Protein AF-A0A529QWL7-F1 (afdb_monomer_lite)

Secondary structure (DSSP, 8-state):
-HHHHHHHHHHHHHHHHHHHHHHHHHHHTT--HHHHHHHHHHHHHHHHHHHHHHHHHHHTTTTTSTTTHHHHHHHHHHHHHHHHHHHHHHHHHHHHHHTPPP--THHHHHHHHHHHHHHT--

pLDDT: mean 72.34, std 13.34, range [42.41, 90.0]

Foldseek 3Di:
DVVLVVVLVVLLVVLVVVLVVQLVVVVVVPDDNVVSVVVSLVVSLVVLVVVLVVLLVVLVVVCVDPVCVVSSCCNNVSSVVSSVCCSVVVVVVVCVVVVDDPPDPPPVVVVVVVVVVVVVVD

Radius of gyration: 22.04 Å; chains: 1; bounding box: 62×32×54 Å

Structure (mmCIF, N/CA/C/O backbone):
data_AF-A0A529QWL7-F1
#
_entry.id   AF-A0A529QWL7-F1
#
loop_
_atom_site.group_PDB
_atom_site.id
_atom_site.type_symbol
_atom_site.label_atom_id
_atom_site.label_alt_id
_atom_site.label_comp_id
_atom_site.label_asym_id
_atom_site.label_entity_id
_atom_site.label_seq_id
_atom_site.pdbx_PDB_ins_code
_atom_site.Cartn_x
_atom_site.Cartn_y
_atom_site.Cartn_z
_atom_site.occupancy
_atom_site.B_iso_or_equiv
_atom_site.auth_seq_id
_atom_site.auth_comp_id
_atom_site.auth_asym_id
_atom_site.auth_atom_id
_atom_site.pdbx_PDB_model_num
ATOM 1 N N . ALA A 1 1 ? 15.152 -6.341 -11.341 1.00 69.56 1 ALA A N 1
ATOM 2 C CA . ALA A 1 1 ? 13.934 -6.909 -10.719 1.00 69.56 1 ALA A CA 1
ATOM 3 C C . ALA A 1 1 ? 14.101 -7.162 -9.214 1.00 69.56 1 ALA A C 1
ATOM 5 O O . ALA A 1 1 ? 13.367 -6.560 -8.446 1.00 69.56 1 ALA A O 1
ATOM 6 N N . ILE A 1 2 ? 15.083 -7.965 -8.772 1.00 84.19 2 ILE A N 1
ATOM 7 C CA . ILE A 1 2 ? 15.261 -8.364 -7.353 1.00 84.19 2 ILE A CA 1
ATOM 8 C C . ILE A 1 2 ? 15.351 -7.168 -6.387 1.00 84.19 2 ILE A C 1
ATOM 10 O O . ILE A 1 2 ? 14.676 -7.159 -5.363 1.00 84.19 2 ILE A O 1
ATOM 14 N N . LEU A 1 3 ? 16.102 -6.117 -6.739 1.00 85.62 3 LEU A N 1
ATOM 15 C CA . LEU A 1 3 ? 16.198 -4.900 -5.916 1.00 85.62 3 LEU A CA 1
ATOM 16 C C . LEU A 1 3 ? 14.842 -4.204 -5.707 1.00 85.62 3 LEU A C 1
ATOM 18 O O . LEU A 1 3 ? 14.569 -3.706 -4.620 1.00 85.62 3 LEU A O 1
ATOM 22 N N . GLY A 1 4 ? 13.973 -4.209 -6.724 1.00 82.62 4 GLY A N 1
ATOM 23 C CA . GLY A 1 4 ? 12.619 -3.658 -6.616 1.00 82.62 4 GLY A CA 1
ATOM 24 C C . GLY A 1 4 ? 11.734 -4.477 -5.680 1.00 82.62 4 GLY A C 1
ATOM 25 O O . GLY A 1 4 ? 11.014 -3.906 -4.869 1.00 82.62 4 GLY A O 1
ATOM 26 N N . VAL A 1 5 ? 11.851 -5.807 -5.725 1.00 84.44 5 VAL A N 1
ATOM 27 C CA . VAL A 1 5 ? 11.129 -6.718 -4.819 1.00 84.44 5 VAL A CA 1
ATOM 28 C C . VAL A 1 5 ? 11.591 -6.550 -3.366 1.00 84.44 5 VAL A C 1
ATOM 30 O O . VAL A 1 5 ? 10.765 -6.515 -2.455 1.00 84.44 5 VAL A O 1
ATOM 33 N N . LEU A 1 6 ? 12.895 -6.381 -3.131 1.00 89.25 6 LEU A N 1
ATOM 34 C CA . LEU A 1 6 ? 13.430 -6.113 -1.792 1.00 89.25 6 LEU A CA 1
ATOM 35 C C . LEU A 1 6 ? 12.946 -4.762 -1.244 1.00 89.25 6 LEU A C 1
ATOM 37 O O . LEU A 1 6 ? 12.500 -4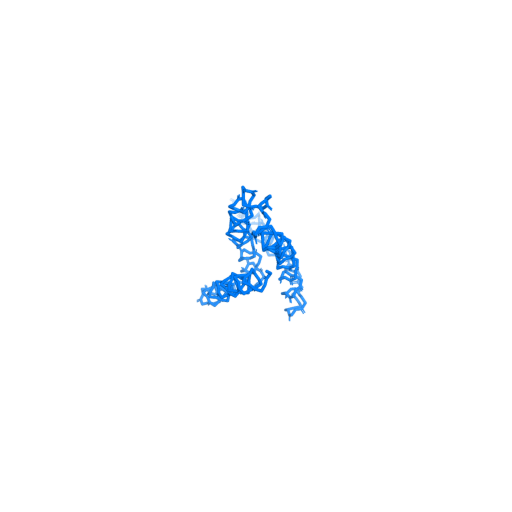.687 -0.099 1.00 89.25 6 LEU A O 1
ATOM 41 N N . ALA A 1 7 ? 12.964 -3.712 -2.072 1.00 86.00 7 ALA A N 1
ATOM 42 C CA . ALA A 1 7 ? 12.439 -2.398 -1.701 1.00 86.00 7 ALA A CA 1
ATOM 43 C C . ALA A 1 7 ? 10.936 -2.450 -1.368 1.00 86.00 7 ALA A C 1
ATOM 45 O O . ALA A 1 7 ? 10.505 -1.909 -0.349 1.00 86.00 7 ALA A O 1
ATOM 46 N N . LEU A 1 8 ? 10.156 -3.162 -2.187 1.00 83.62 8 LEU A N 1
ATOM 47 C CA . LEU A 1 8 ? 8.737 -3.443 -1.956 1.00 83.62 8 LEU A CA 1
ATOM 48 C C . LEU A 1 8 ? 8.503 -4.128 -0.610 1.00 83.62 8 LEU A C 1
ATOM 50 O O . LEU A 1 8 ? 7.661 -3.689 0.167 1.00 83.62 8 LEU A O 1
ATOM 54 N N . THR A 1 9 ? 9.280 -5.168 -0.310 1.00 87.25 9 THR A N 1
ATOM 55 C CA . THR A 1 9 ? 9.157 -5.932 0.938 1.00 87.25 9 THR A CA 1
ATOM 56 C C . THR A 1 9 ? 9.357 -5.034 2.159 1.00 87.25 9 THR A C 1
ATOM 58 O O . THR A 1 9 ? 8.549 -5.059 3.086 1.00 87.25 9 THR A O 1
ATOM 61 N N . GLY A 1 10 ? 10.385 -4.178 2.143 1.00 86.00 10 GLY A N 1
ATOM 62 C CA . GLY A 1 10 ? 10.630 -3.217 3.221 1.00 86.00 10 GLY A CA 1
ATOM 63 C C . GLY A 1 10 ? 9.530 -2.159 3.354 1.00 86.00 10 GLY A C 1
ATOM 64 O O . GLY A 1 10 ? 9.170 -1.778 4.470 1.00 86.00 10 GLY A O 1
ATOM 65 N N . MET A 1 11 ? 8.959 -1.703 2.235 1.00 84.81 11 MET A N 1
ATOM 66 C CA . MET A 1 11 ? 7.843 -0.755 2.250 1.00 84.81 11 MET A CA 1
ATOM 67 C C . MET A 1 11 ? 6.577 -1.380 2.848 1.00 84.81 11 MET A C 1
ATOM 69 O O . MET A 1 11 ? 5.936 -0.769 3.701 1.00 84.81 11 MET A O 1
ATOM 73 N N . ILE A 1 12 ? 6.258 -2.618 2.461 1.00 80.19 12 ILE A N 1
ATOM 74 C CA . ILE A 1 12 ? 5.126 -3.373 3.010 1.00 80.19 12 ILE A CA 1
ATOM 75 C C . ILE A 1 12 ? 5.325 -3.605 4.511 1.00 80.19 12 ILE A C 1
ATOM 77 O O . ILE A 1 12 ? 4.427 -3.311 5.295 1.00 80.19 12 ILE A O 1
ATOM 81 N N . ALA A 1 13 ? 6.514 -4.051 4.931 1.00 83.94 13 ALA A N 1
ATOM 82 C CA . ALA A 1 13 ? 6.826 -4.268 6.343 1.00 83.94 13 ALA A CA 1
ATOM 83 C C . ALA A 1 13 ? 6.637 -2.991 7.177 1.00 83.94 13 ALA A C 1
ATOM 85 O O . ALA A 1 13 ? 6.034 -3.039 8.248 1.00 83.94 13 ALA A O 1
ATOM 86 N N . ARG A 1 14 ? 7.077 -1.832 6.666 1.00 79.94 14 ARG A N 1
ATOM 87 C CA . ARG A 1 14 ? 6.861 -0.535 7.325 1.00 79.94 14 ARG A CA 1
ATOM 88 C C . ARG A 1 14 ? 5.374 -0.217 7.486 1.00 79.94 14 ARG A C 1
ATOM 90 O O . ARG A 1 14 ? 4.963 0.171 8.577 1.00 79.94 14 ARG A O 1
ATOM 97 N N . ASN A 1 15 ? 4.581 -0.400 6.430 1.00 75.94 15 ASN A N 1
ATOM 98 C CA . ASN A 1 15 ? 3.138 -0.150 6.465 1.00 75.94 15 ASN A CA 1
ATOM 99 C C . ASN A 1 15 ? 2.435 -1.057 7.495 1.00 75.94 15 ASN A C 1
ATOM 101 O O . ASN A 1 15 ? 1.578 -0.579 8.234 1.00 75.94 15 ASN A O 1
ATOM 105 N N . SER A 1 16 ? 2.845 -2.326 7.608 1.00 72.75 16 SER A N 1
ATOM 106 C CA . SER A 1 16 ? 2.322 -3.283 8.596 1.00 72.75 16 SER A CA 1
ATOM 107 C C . SER A 1 16 ? 2.761 -2.989 10.035 1.00 72.75 16 SER A C 1
ATOM 109 O O . SER A 1 16 ? 1.978 -3.171 10.959 1.00 72.75 16 SER A O 1
ATOM 111 N N . VAL A 1 17 ? 3.990 -2.518 10.267 1.00 81.88 17 VAL A N 1
ATOM 112 C CA . VAL A 1 17 ? 4.456 -2.171 11.625 1.00 81.88 17 VAL A CA 1
ATOM 113 C C . VAL A 1 17 ? 3.710 -0.951 12.161 1.00 81.88 17 VAL A C 1
ATOM 115 O O . VAL A 1 17 ? 3.204 -0.996 13.280 1.00 81.88 17 VAL A O 1
ATOM 118 N N . ILE A 1 18 ? 3.547 0.093 11.337 1.00 79.06 18 ILE A N 1
ATOM 119 C CA . ILE A 1 18 ? 2.696 1.251 11.671 1.00 79.06 18 ILE A CA 1
ATOM 120 C C . ILE A 1 18 ? 1.266 0.776 11.965 1.00 79.06 18 ILE A C 1
ATOM 122 O O . ILE A 1 18 ? 0.598 1.314 12.853 1.00 79.06 18 ILE A O 1
ATOM 126 N N . LEU A 1 19 ? 0.813 -0.267 11.249 1.00 68.38 19 LEU A N 1
ATOM 127 C CA . LEU A 1 19 ? -0.490 -0.891 11.444 1.00 68.38 19 LEU A CA 1
ATOM 128 C C . LEU A 1 19 ? -0.662 -1.550 12.832 1.00 68.38 19 LEU A C 1
ATOM 130 O O . LEU A 1 19 ? -1.735 -1.537 13.435 1.00 68.38 19 LEU A O 1
ATOM 134 N N . ILE A 1 20 ? 0.384 -2.155 13.357 1.00 70.94 20 ILE A N 1
ATOM 135 C CA . ILE A 1 20 ? 0.301 -2.840 14.646 1.00 70.94 20 ILE A CA 1
ATOM 136 C C . ILE A 1 20 ? 0.421 -1.820 15.781 1.00 70.94 20 ILE A C 1
ATOM 138 O O . ILE A 1 20 ? -0.364 -1.857 16.726 1.00 70.94 20 ILE A O 1
ATOM 142 N N . ASP A 1 21 ? 1.324 -0.851 15.636 1.00 75.62 21 ASP A N 1
ATOM 143 C CA . ASP A 1 21 ? 1.638 0.137 16.672 1.00 75.62 21 ASP A CA 1
ATOM 144 C C . ASP A 1 21 ? 0.432 1.015 17.057 1.00 75.62 21 ASP A C 1
ATOM 146 O O . ASP A 1 21 ? 0.117 1.204 18.233 1.00 75.62 21 ASP A O 1
ATOM 150 N N . GLN A 1 22 ? -0.336 1.481 16.069 1.00 66.44 22 GLN A N 1
ATOM 151 C CA . GLN A 1 22 ? -1.539 2.285 16.340 1.00 66.44 22 GLN A CA 1
ATOM 152 C C . GLN A 1 22 ? -2.710 1.441 16.879 1.00 66.44 22 GLN A C 1
ATOM 154 O O . GLN A 1 22 ? -3.485 1.968 17.667 1.00 66.44 22 GLN A O 1
ATOM 159 N N . ILE A 1 23 ? -2.813 0.144 16.535 1.00 65.06 23 ILE A N 1
ATOM 160 C CA . ILE A 1 23 ? -3.837 -0.744 17.127 1.00 65.06 23 ILE A CA 1
ATOM 161 C C . ILE A 1 23 ? -3.535 -0.943 18.612 1.00 65.06 23 ILE A C 1
ATOM 163 O O . ILE A 1 23 ? -4.431 -0.848 19.442 1.00 65.06 23 ILE A O 1
ATOM 167 N N . GLU A 1 24 ? -2.269 -1.186 18.958 1.00 69.44 24 GLU A N 1
ATOM 168 C CA . GLU A 1 24 ? -1.832 -1.299 20.351 1.00 69.44 24 GLU A CA 1
ATOM 169 C C . GLU A 1 24 ? -2.037 0.021 21.116 1.00 69.44 24 GLU A C 1
ATOM 171 O O . GLU A 1 24 ? -2.451 0.009 22.275 1.00 69.44 24 GLU A O 1
ATOM 176 N N . THR A 1 25 ? -1.832 1.163 20.454 1.00 69.81 25 THR A N 1
ATOM 177 C CA . THR A 1 25 ? -2.102 2.492 21.025 1.00 69.81 25 THR A CA 1
ATOM 178 C C . THR A 1 25 ? -3.595 2.713 21.301 1.00 69.81 25 THR A C 1
ATOM 180 O O . THR A 1 25 ? -3.947 3.141 22.398 1.00 69.81 25 THR A O 1
ATOM 183 N N . GLU A 1 26 ? -4.487 2.373 20.365 1.00 63.88 26 GLU A N 1
ATOM 184 C CA . GLU A 1 26 ? -5.946 2.487 20.549 1.00 63.88 26 GLU A CA 1
ATOM 185 C C . GLU A 1 26 ? -6.507 1.468 21.550 1.00 63.88 26 GLU A C 1
ATOM 187 O O . GLU A 1 26 ? -7.452 1.754 22.284 1.00 63.88 26 GLU A O 1
ATOM 192 N N . ARG A 1 27 ? -5.901 0.280 21.655 1.00 63.34 27 ARG A N 1
ATOM 193 C CA . ARG A 1 27 ? -6.281 -0.700 22.683 1.00 63.34 27 ARG A CA 1
ATOM 194 C C . ARG A 1 27 ? -6.028 -0.178 24.094 1.00 63.34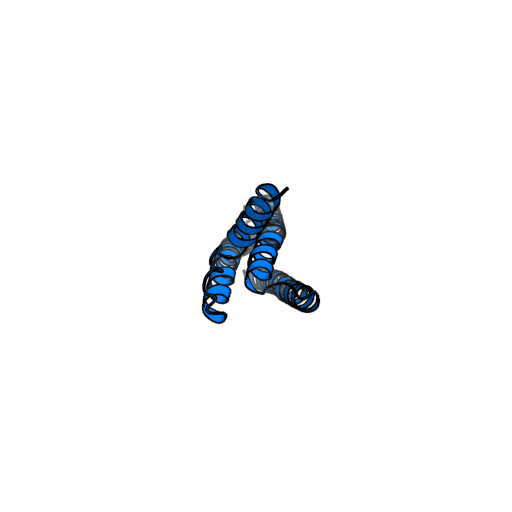 27 ARG A C 1
ATOM 196 O O . ARG A 1 27 ? -6.782 -0.501 25.009 1.00 63.34 27 ARG A O 1
ATOM 203 N N . ARG A 1 28 ? -4.979 0.630 24.277 1.00 65.06 28 ARG A N 1
ATOM 204 C CA . ARG A 1 28 ? -4.633 1.242 25.568 1.00 65.06 28 ARG A CA 1
ATOM 205 C C . ARG A 1 28 ? -5.555 2.398 25.952 1.00 65.06 28 ARG A C 1
ATOM 207 O O . ARG A 1 28 ? -5.625 2.717 27.134 1.00 65.06 28 ARG A O 1
ATOM 214 N N . THR A 1 29 ? -6.272 2.996 25.000 1.00 59.28 29 THR A N 1
ATOM 215 C CA . THR A 1 29 ? -7.211 4.101 25.257 1.00 59.28 29 THR A CA 1
ATOM 216 C C . THR A 1 29 ? -8.649 3.650 25.542 1.00 59.28 29 THR A C 1
ATOM 218 O O . THR A 1 29 ? -9.482 4.491 25.863 1.00 59.28 29 THR A O 1
ATOM 221 N N . GLY A 1 30 ? -8.946 2.342 25.512 1.00 56.72 30 GLY A N 1
ATOM 222 C CA . GLY A 1 30 ? -10.208 1.784 26.028 1.00 56.72 30 GLY A CA 1
ATOM 223 C C . GLY A 1 30 ? -11.436 1.928 25.116 1.00 56.72 30 GLY A C 1
ATOM 224 O O . GLY A 1 30 ? -12.559 1.806 25.598 1.00 56.72 30 GLY A O 1
ATOM 225 N N . ALA A 1 31 ? -11.251 2.185 23.818 1.00 56.97 31 ALA A N 1
ATOM 226 C CA . ALA A 1 31 ? -12.347 2.330 22.854 1.00 56.97 31 ALA A CA 1
ATOM 227 C C . ALA A 1 31 ? -13.037 0.990 22.504 1.00 56.97 31 ALA A C 1
ATOM 229 O O . ALA A 1 31 ? -12.410 -0.073 22.523 1.00 56.97 31 ALA A O 1
ATOM 230 N N . HIS A 1 32 ? -14.328 1.044 22.137 1.00 60.72 32 HIS A N 1
ATOM 231 C CA . HIS A 1 32 ? -15.090 -0.123 21.677 1.00 60.72 32 HIS A CA 1
ATOM 232 C C . HIS A 1 32 ? -14.417 -0.738 20.423 1.00 60.72 32 HIS A C 1
ATOM 234 O O . HIS A 1 32 ? -14.161 -0.007 19.462 1.00 60.72 32 HIS A O 1
ATOM 240 N N . PRO A 1 33 ? -14.132 -2.058 20.386 1.00 57.81 33 PRO A N 1
ATOM 241 C CA . PRO A 1 33 ? -13.250 -2.672 19.380 1.00 57.81 33 PRO A CA 1
ATOM 242 C C . PRO A 1 33 ? -13.673 -2.453 17.920 1.00 57.81 33 PRO A C 1
ATOM 244 O O . PRO A 1 33 ? -12.824 -2.368 17.037 1.00 57.81 33 PRO A O 1
ATOM 247 N N . TRP A 1 34 ? -14.981 -2.343 17.667 1.00 57.22 34 TRP A N 1
ATOM 248 C CA . TRP A 1 34 ? -15.539 -2.127 16.329 1.00 57.22 34 TRP A CA 1
ATOM 249 C C . TRP A 1 34 ? -15.195 -0.742 15.761 1.00 57.22 34 TRP A C 1
ATOM 251 O O . TRP A 1 34 ? -14.608 -0.647 14.683 1.00 57.22 34 TRP A O 1
ATOM 261 N N . ASP A 1 35 ? -15.488 0.326 16.509 1.00 62.28 35 ASP A N 1
ATOM 262 C CA . ASP A 1 35 ? -15.232 1.703 16.066 1.00 62.28 35 ASP A CA 1
ATOM 263 C C . ASP A 1 35 ? -13.742 2.026 16.025 1.00 62.28 35 ASP A C 1
ATOM 265 O O . ASP A 1 35 ? -13.300 2.752 15.130 1.00 62.28 35 ASP A O 1
ATOM 269 N N . ALA A 1 36 ? -12.958 1.447 16.941 1.00 61.00 36 ALA A N 1
ATOM 270 C CA . ALA A 1 36 ? -11.506 1.574 16.928 1.00 61.00 36 ALA A CA 1
ATOM 271 C C . ALA A 1 36 ? -10.937 1.073 15.597 1.00 61.00 36 ALA A C 1
ATOM 273 O O . ALA A 1 36 ? -10.160 1.770 14.956 1.00 61.00 36 ALA A O 1
ATOM 274 N N . VAL A 1 37 ? -11.389 -0.081 15.100 1.00 61.38 37 VAL A N 1
ATOM 275 C CA . VAL A 1 37 ? -10.815 -0.634 13.869 1.00 61.38 37 VAL A CA 1
ATOM 276 C C . VAL A 1 37 ? -11.346 -0.007 12.595 1.00 61.38 37 VAL A C 1
ATOM 278 O O . VAL A 1 37 ? -10.562 0.183 11.664 1.00 61.38 37 VAL A O 1
ATOM 281 N N . VAL A 1 38 ? -12.614 0.400 12.543 1.00 67.31 38 VAL A N 1
ATOM 282 C CA . VAL A 1 38 ? -13.111 1.193 11.407 1.00 67.31 38 VAL A CA 1
ATOM 283 C C . VAL A 1 38 ? -12.351 2.521 11.319 1.00 67.31 38 VAL A C 1
ATOM 285 O O . VAL A 1 38 ? -11.849 2.881 10.250 1.00 67.31 38 VAL A O 1
ATOM 288 N N . THR A 1 39 ? -12.178 3.210 12.448 1.00 64.81 39 THR A N 1
ATOM 289 C CA . THR A 1 39 ? -11.446 4.482 12.519 1.00 64.81 39 THR A CA 1
ATOM 290 C C . THR A 1 39 ? -9.962 4.297 12.197 1.00 64.81 39 THR A C 1
ATOM 292 O O . THR A 1 39 ? -9.414 5.052 11.392 1.00 64.81 39 THR A O 1
ATOM 295 N N . ALA A 1 40 ? -9.314 3.251 12.716 1.00 63.47 40 ALA A N 1
ATOM 296 C CA . ALA A 1 40 ? -7.924 2.917 12.403 1.00 63.47 40 ALA A CA 1
ATOM 297 C C . ALA A 1 40 ? -7.720 2.570 10.924 1.00 63.47 40 ALA A C 1
ATOM 299 O O . ALA A 1 40 ? -6.736 2.988 10.309 1.00 63.47 40 ALA A O 1
ATOM 300 N N . ALA A 1 41 ? -8.642 1.810 10.327 1.00 64.62 41 ALA A N 1
ATOM 301 C CA . ALA A 1 41 ? -8.586 1.446 8.915 1.00 64.62 41 ALA A CA 1
ATOM 302 C C . ALA A 1 41 ? -8.741 2.684 8.010 1.00 64.62 41 ALA A C 1
ATOM 304 O O . ALA A 1 41 ? -7.981 2.862 7.049 1.00 64.62 41 ALA A O 1
ATOM 305 N N . LEU A 1 42 ? -9.663 3.593 8.347 1.00 67.31 42 LEU A N 1
ATOM 306 C CA . LEU A 1 42 ? -9.872 4.853 7.624 1.00 67.31 42 LEU A CA 1
ATOM 307 C C . LEU A 1 42 ? -8.731 5.860 7.825 1.00 67.31 42 LEU A C 1
ATOM 309 O O . LEU A 1 42 ? -8.345 6.560 6.889 1.00 67.31 42 LEU A O 1
ATOM 313 N N . HIS A 1 43 ? -8.126 5.920 9.010 1.00 67.81 43 HIS A N 1
ATOM 314 C CA . HIS A 1 43 ? -6.977 6.796 9.235 1.00 67.81 43 HIS A CA 1
ATOM 315 C C . HIS A 1 43 ? -5.710 6.323 8.525 1.00 67.81 43 HIS A C 1
ATOM 317 O O . HIS A 1 43 ? -4.830 7.141 8.264 1.00 67.81 43 HIS A O 1
ATOM 323 N N . ARG A 1 44 ? -5.618 5.041 8.152 1.00 69.06 44 ARG A N 1
ATOM 324 C CA . ARG A 1 44 ? -4.424 4.471 7.507 1.00 69.06 44 ARG A CA 1
ATOM 325 C C . ARG A 1 44 ? -4.488 4.352 6.004 1.00 69.06 44 ARG A C 1
ATOM 327 O O . ARG A 1 44 ? -3.444 4.432 5.357 1.00 69.06 44 ARG A O 1
ATOM 334 N N . THR A 1 45 ? -5.685 4.226 5.443 1.00 69.38 45 THR A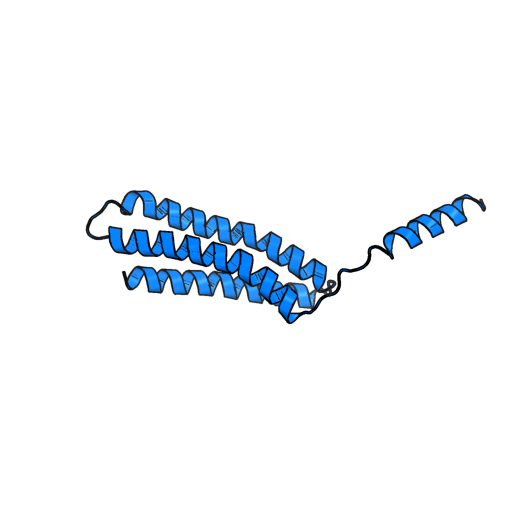 N 1
ATOM 335 C CA . THR A 1 45 ? -5.889 4.302 3.989 1.00 69.38 45 THR A CA 1
ATOM 336 C C . THR A 1 45 ? -5.223 5.551 3.415 1.00 69.38 45 THR A C 1
ATOM 338 O O . THR A 1 45 ? -4.495 5.449 2.433 1.00 69.38 45 THR A O 1
ATOM 341 N N . ARG A 1 46 ? -5.372 6.712 4.066 1.00 78.94 46 ARG A N 1
ATOM 342 C CA . ARG A 1 46 ? -4.762 7.980 3.625 1.00 78.94 46 ARG A CA 1
ATOM 343 C C . ARG A 1 46 ? -3.219 7.936 3.568 1.00 78.94 46 ARG A C 1
ATOM 345 O O . ARG A 1 46 ? -2.681 8.153 2.483 1.00 78.94 46 ARG A O 1
ATOM 352 N N . PRO A 1 47 ? -2.487 7.628 4.659 1.00 81.06 47 PRO A N 1
ATOM 353 C CA . PRO A 1 47 ? -1.033 7.463 4.627 1.00 81.06 47 PRO A CA 1
ATOM 354 C C . PRO A 1 47 ? -0.530 6.416 3.626 1.00 81.06 47 PRO A C 1
ATOM 356 O O . PRO A 1 47 ? 0.433 6.685 2.912 1.00 81.06 47 PRO A O 1
ATOM 359 N N . ILE A 1 48 ? -1.169 5.241 3.541 1.00 81.50 48 ILE A N 1
ATOM 360 C CA . ILE A 1 48 ? -0.736 4.154 2.642 1.00 81.50 48 ILE A CA 1
ATOM 361 C C . ILE A 1 48 ? -0.925 4.552 1.173 1.00 81.50 48 ILE A C 1
ATOM 363 O O . ILE A 1 48 ? -0.059 4.291 0.340 1.00 81.50 48 ILE A O 1
ATOM 367 N N . LEU A 1 49 ? -2.037 5.212 0.844 1.00 81.75 49 LEU A N 1
ATOM 368 C CA . LEU A 1 49 ? -2.281 5.712 -0.508 1.00 81.75 49 LEU A CA 1
ATOM 369 C C . LEU A 1 49 ? -1.294 6.820 -0.886 1.00 81.75 49 LEU A C 1
ATOM 371 O O . LEU A 1 49 ? -0.802 6.823 -2.011 1.00 81.75 49 LEU A O 1
ATOM 375 N N . LEU A 1 50 ? -0.954 7.724 0.041 1.00 87.81 50 LEU A N 1
ATOM 376 C CA . LEU A 1 50 ? 0.035 8.781 -0.197 1.00 87.81 50 LEU A CA 1
ATOM 377 C C . LEU A 1 50 ? 1.429 8.215 -0.488 1.00 87.81 50 LEU A C 1
ATOM 379 O O . LEU A 1 50 ? 2.076 8.653 -1.439 1.00 87.81 50 LEU A O 1
ATOM 383 N N . THR A 1 51 ? 1.889 7.229 0.289 1.00 87.62 51 THR A N 1
ATOM 384 C CA . THR A 1 51 ? 3.201 6.601 0.057 1.00 87.62 51 THR A CA 1
ATOM 385 C C . THR A 1 51 ? 3.222 5.814 -1.247 1.00 87.62 51 THR A C 1
ATOM 387 O O . THR A 1 51 ? 4.179 5.933 -2.016 1.00 87.62 51 THR A O 1
ATOM 390 N N . ALA A 1 52 ? 2.150 5.075 -1.545 1.00 85.00 52 ALA A N 1
ATOM 391 C CA . ALA A 1 52 ? 2.024 4.339 -2.796 1.00 85.00 52 ALA A CA 1
ATOM 392 C C . ALA A 1 52 ? 1.999 5.273 -4.018 1.00 85.00 52 ALA A C 1
ATOM 394 O O . ALA A 1 52 ? 2.705 5.034 -5.002 1.00 85.00 52 ALA A O 1
ATOM 395 N N . ALA A 1 53 ? 1.242 6.370 -3.944 1.00 88.00 53 ALA A N 1
ATOM 396 C CA . ALA A 1 53 ? 1.178 7.376 -4.998 1.00 88.00 53 ALA A CA 1
ATOM 397 C C . ALA A 1 53 ? 2.538 8.052 -5.212 1.00 88.00 53 ALA A C 1
ATOM 399 O O . ALA A 1 53 ? 3.003 8.131 -6.346 1.00 88.00 53 ALA A O 1
ATOM 400 N N . ALA A 1 54 ? 3.215 8.471 -4.139 1.00 89.75 54 ALA A N 1
ATOM 401 C CA . ALA A 1 54 ? 4.526 9.112 -4.224 1.00 89.75 54 ALA A CA 1
ATOM 402 C C . ALA A 1 54 ? 5.579 8.199 -4.874 1.00 89.75 54 ALA A C 1
ATOM 404 O O . ALA A 1 54 ? 6.298 8.626 -5.777 1.00 89.75 54 ALA A O 1
ATOM 405 N N . ALA A 1 55 ? 5.643 6.929 -4.462 1.00 87.94 55 ALA A N 1
ATOM 406 C CA . ALA A 1 55 ? 6.578 5.962 -5.033 1.00 87.94 55 ALA A CA 1
ATOM 407 C C . ALA A 1 55 ? 6.269 5.653 -6.507 1.00 87.94 55 ALA A C 1
ATOM 409 O O . ALA A 1 55 ? 7.184 5.582 -7.326 1.00 87.94 55 ALA A O 1
ATOM 410 N N . THR A 1 56 ? 4.986 5.518 -6.857 1.00 88.44 56 THR A N 1
ATOM 411 C CA . THR A 1 56 ? 4.553 5.288 -8.243 1.00 88.44 56 THR A CA 1
ATOM 412 C C . THR A 1 56 ? 4.922 6.477 -9.127 1.00 88.44 56 THR A C 1
ATOM 414 O O . THR A 1 56 ? 5.582 6.290 -10.145 1.00 88.44 56 THR A O 1
ATOM 417 N N . LEU A 1 57 ? 4.582 7.701 -8.705 1.00 90.00 57 LEU A N 1
ATOM 418 C CA . LEU A 1 57 ? 4.904 8.939 -9.421 1.00 90.00 57 LEU A CA 1
ATOM 419 C C . LEU A 1 57 ? 6.416 9.152 -9.568 1.00 90.00 57 LEU A C 1
ATOM 421 O O . LEU A 1 57 ? 6.872 9.554 -10.635 1.00 90.00 57 LEU A O 1
ATOM 425 N N . GLY A 1 58 ? 7.202 8.825 -8.538 1.00 88.88 58 GLY A N 1
ATOM 426 C CA . GLY A 1 58 ? 8.663 8.907 -8.584 1.00 88.88 58 GLY A CA 1
ATOM 427 C C . GLY A 1 58 ? 9.305 7.951 -9.595 1.00 88.88 58 GLY A C 1
ATOM 428 O O . GLY A 1 58 ? 10.384 8.241 -10.108 1.00 88.88 58 GLY A O 1
ATOM 429 N N . MET A 1 59 ? 8.639 6.840 -9.925 1.00 86.81 59 MET A N 1
ATOM 430 C CA . MET A 1 59 ? 9.134 5.869 -10.906 1.00 86.81 59 MET A CA 1
ATOM 431 C C . MET A 1 59 ? 8.674 6.142 -12.341 1.00 86.81 59 MET A C 1
ATOM 433 O O . MET A 1 59 ? 9.330 5.666 -13.265 1.00 86.81 59 MET A O 1
ATOM 437 N N . VAL A 1 60 ? 7.623 6.943 -12.557 1.00 87.94 60 VAL A N 1
ATOM 438 C CA . VAL A 1 60 ? 7.129 7.319 -13.899 1.00 87.94 60 VAL A CA 1
ATOM 439 C C . VAL A 1 60 ? 8.233 7.846 -14.835 1.00 87.94 60 VAL A C 1
ATOM 441 O O . VAL A 1 60 ? 8.337 7.325 -15.946 1.00 87.94 60 VAL A O 1
ATOM 444 N N . PRO A 1 61 ? 9.095 8.811 -14.445 1.00 86.62 61 PRO A N 1
ATOM 445 C CA . PRO A 1 61 ? 10.125 9.327 -15.355 1.00 86.62 61 PRO A CA 1
ATOM 446 C C . PRO A 1 61 ? 11.266 8.331 -15.622 1.00 86.62 61 PRO A C 1
ATOM 448 O O . PRO A 1 61 ? 11.955 8.444 -16.632 1.00 86.62 61 PRO A O 1
ATOM 451 N N . ILE A 1 62 ? 11.473 7.354 -14.734 1.00 85.44 62 ILE A N 1
ATOM 452 C CA . ILE A 1 62 ? 12.578 6.380 -14.800 1.00 85.44 62 ILE A CA 1
ATOM 453 C C . ILE A 1 62 ? 12.156 5.098 -15.542 1.00 85.44 62 ILE A C 1
ATOM 455 O O . ILE A 1 62 ? 12.991 4.419 -16.148 1.00 85.44 62 ILE A O 1
ATOM 459 N N . ALA A 1 63 ? 10.855 4.796 -15.552 1.00 82.44 63 ALA A N 1
ATOM 460 C CA . ALA A 1 63 ? 10.255 3.630 -16.194 1.00 82.44 63 ALA A CA 1
ATOM 461 C C . ALA A 1 63 ? 10.623 3.404 -17.678 1.00 82.44 63 ALA A C 1
ATOM 463 O O . ALA A 1 63 ? 10.814 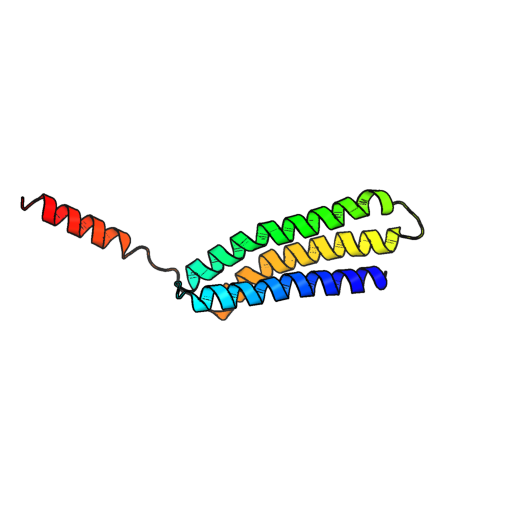2.242 -18.037 1.00 82.44 63 ALA A O 1
ATOM 464 N N . PRO A 1 64 ? 10.770 4.427 -18.550 1.00 86.06 64 PRO A N 1
ATOM 465 C CA . PRO A 1 64 ? 11.107 4.190 -19.956 1.00 86.06 64 PRO A CA 1
ATOM 466 C C . PRO A 1 64 ? 12.582 3.824 -20.194 1.00 86.06 64 PRO A C 1
ATOM 468 O O . PRO A 1 64 ? 12.958 3.499 -21.319 1.00 86.06 64 PRO A O 1
ATOM 471 N N . THR A 1 65 ? 13.446 3.874 -19.176 1.00 89.62 65 THR A N 1
ATOM 472 C CA . THR A 1 65 ? 14.869 3.551 -19.352 1.00 89.62 65 THR A CA 1
ATOM 473 C C . THR A 1 65 ? 15.098 2.037 -19.422 1.00 89.62 65 THR A C 1
ATOM 475 O O . THR A 1 65 ? 14.551 1.273 -18.631 1.00 89.62 65 THR A O 1
ATOM 478 N N . VAL A 1 66 ? 15.961 1.579 -20.336 1.00 83.44 66 VAL A N 1
ATOM 479 C CA . VAL A 1 66 ? 16.228 0.139 -20.561 1.00 83.44 66 VAL A CA 1
ATOM 480 C C . VAL A 1 66 ? 16.804 -0.557 -19.321 1.00 83.44 66 VAL A C 1
ATOM 482 O O . VAL A 1 66 ? 16.503 -1.720 -19.062 1.00 83.44 66 VAL A O 1
ATOM 485 N N . PHE A 1 67 ? 17.609 0.154 -18.529 1.00 83.56 67 PHE A N 1
ATOM 486 C CA . PHE A 1 67 ? 18.262 -0.412 -17.349 1.00 83.56 67 PHE A CA 1
ATOM 487 C C . PHE A 1 67 ? 17.322 -0.515 -16.135 1.00 83.56 67 PHE A C 1
ATOM 489 O O . PHE A 1 67 ? 17.333 -1.524 -15.428 1.00 83.56 67 PHE A O 1
ATOM 496 N N . TRP A 1 68 ? 16.482 0.499 -15.894 1.00 81.31 68 TRP A N 1
ATOM 497 C CA . TRP A 1 68 ? 15.617 0.560 -14.708 1.00 81.31 68 TRP A CA 1
ATOM 498 C C . TRP A 1 68 ? 14.166 0.157 -14.974 1.00 81.31 68 TRP A C 1
ATOM 500 O O . TRP A 1 68 ? 13.445 -0.138 -14.022 1.00 81.31 68 TRP A O 1
ATOM 510 N N . GLY A 1 69 ? 13.736 0.072 -16.234 1.00 86.25 69 GLY A N 1
ATOM 511 C CA . GLY A 1 69 ? 12.361 -0.252 -16.623 1.00 86.25 69 GLY A CA 1
ATOM 512 C C . GLY A 1 69 ? 11.807 -1.512 -15.947 1.00 86.25 69 GLY A C 1
ATOM 513 O O . GLY A 1 69 ? 10.791 -1.419 -15.256 1.00 86.25 69 GLY A O 1
ATOM 514 N N . PRO A 1 70 ? 12.488 -2.675 -16.009 1.00 85.94 70 PRO A N 1
ATOM 515 C CA . PRO A 1 70 ? 12.013 -3.894 -15.348 1.00 85.94 70 PRO A CA 1
ATOM 516 C C . PRO A 1 70 ? 11.891 -3.774 -13.819 1.00 85.94 70 PRO A C 1
ATOM 518 O O . PRO A 1 70 ? 11.133 -4.512 -13.195 1.00 85.94 70 PRO A O 1
ATOM 521 N N . MET A 1 71 ? 12.656 -2.880 -13.185 1.00 86.62 71 MET A N 1
ATOM 522 C CA . MET A 1 71 ? 12.556 -2.603 -11.749 1.00 86.62 71 MET A CA 1
ATOM 523 C C . MET A 1 71 ? 11.402 -1.640 -11.448 1.00 86.62 71 MET A C 1
ATOM 525 O O . MET A 1 71 ? 10.632 -1.902 -10.528 1.00 86.62 71 MET A O 1
ATOM 529 N N . ALA A 1 72 ? 11.239 -0.590 -12.253 1.00 85.31 72 ALA A N 1
ATOM 530 C CA . ALA A 1 72 ? 10.149 0.370 -12.137 1.00 85.31 72 ALA A CA 1
ATOM 531 C C . ALA A 1 72 ? 8.781 -0.305 -12.314 1.00 85.31 72 ALA A C 1
ATOM 533 O O . ALA A 1 72 ? 7.911 -0.143 -11.462 1.00 85.31 72 ALA A O 1
ATOM 534 N N . PHE A 1 73 ? 8.606 -1.140 -13.345 1.00 85.44 73 PHE A N 1
ATOM 535 C CA . PHE A 1 73 ? 7.360 -1.889 -13.545 1.00 85.44 73 PHE A CA 1
ATOM 536 C C . PHE A 1 73 ? 7.075 -2.873 -12.406 1.00 85.44 73 PHE A C 1
ATOM 538 O O . PHE A 1 73 ? 5.926 -2.992 -11.982 1.00 85.44 73 PHE A O 1
ATOM 545 N N . ALA A 1 74 ? 8.106 -3.533 -11.865 1.00 88.25 74 ALA A N 1
ATOM 546 C CA . ALA A 1 74 ? 7.946 -4.408 -10.706 1.00 88.25 74 ALA A CA 1
ATOM 547 C C . ALA A 1 74 ? 7.482 -3.633 -9.464 1.00 88.25 74 ALA A C 1
ATOM 549 O O . ALA A 1 74 ? 6.596 -4.105 -8.758 1.00 88.25 74 ALA A O 1
ATOM 550 N N . ILE A 1 75 ? 8.036 -2.440 -9.216 1.00 86.94 75 ILE A N 1
ATOM 551 C CA . ILE A 1 75 ? 7.623 -1.577 -8.101 1.00 86.94 75 ILE A CA 1
ATOM 552 C C . ILE A 1 75 ? 6.198 -1.077 -8.302 1.00 86.94 75 ILE A C 1
ATOM 554 O O . ILE A 1 75 ? 5.386 -1.260 -7.408 1.00 86.94 75 ILE A O 1
ATOM 558 N N . ILE A 1 76 ? 5.879 -0.490 -9.458 1.00 88.31 76 ILE A N 1
ATOM 559 C CA . ILE A 1 76 ? 4.556 0.086 -9.745 1.00 88.31 76 ILE A CA 1
ATOM 560 C C . ILE A 1 76 ? 3.468 -0.991 -9.654 1.00 88.31 76 ILE A C 1
ATOM 562 O O . ILE A 1 76 ? 2.475 -0.814 -8.949 1.00 88.31 76 ILE A O 1
ATOM 566 N N . GLY A 1 77 ? 3.674 -2.133 -10.319 1.00 87.81 77 GLY A N 1
ATOM 567 C CA . GLY A 1 77 ? 2.730 -3.249 -10.279 1.00 87.81 77 GLY A CA 1
ATOM 568 C C . GLY A 1 77 ? 2.628 -3.874 -8.888 1.00 87.81 77 GLY A C 1
ATOM 569 O O . GLY A 1 77 ? 1.528 -4.113 -8.395 1.00 87.81 77 GLY A O 1
ATOM 570 N N . GLY A 1 78 ? 3.767 -4.084 -8.223 1.00 86.94 78 GLY A N 1
ATOM 571 C CA . GLY A 1 78 ? 3.813 -4.642 -6.874 1.00 86.94 78 GLY A CA 1
ATOM 572 C C . GLY A 1 78 ? 3.136 -3.748 -5.839 1.00 86.94 78 GLY A C 1
ATOM 573 O O . GLY A 1 78 ? 2.416 -4.263 -4.991 1.00 86.94 78 GLY A O 1
ATOM 574 N N . LEU A 1 79 ? 3.298 -2.423 -5.933 1.00 86.88 79 LEU A N 1
ATOM 575 C CA . LEU A 1 79 ? 2.618 -1.463 -5.064 1.00 86.88 79 LEU A CA 1
ATOM 576 C C . LEU A 1 79 ? 1.121 -1.462 -5.316 1.00 86.88 79 LEU A C 1
ATOM 578 O O . LEU A 1 79 ? 0.366 -1.579 -4.364 1.00 86.88 79 LEU A O 1
ATOM 582 N N . ALA A 1 80 ? 0.688 -1.374 -6.576 1.00 85.81 80 ALA A N 1
ATOM 583 C CA . ALA A 1 80 ? -0.732 -1.362 -6.907 1.00 85.81 80 ALA A CA 1
ATOM 584 C C . ALA A 1 80 ? -1.441 -2.605 -6.350 1.00 85.81 80 ALA A C 1
ATOM 586 O O . ALA A 1 80 ? -2.455 -2.490 -5.660 1.00 85.81 80 ALA A O 1
ATOM 587 N N . VAL A 1 81 ? -0.859 -3.789 -6.573 1.00 86.75 81 VAL A N 1
ATOM 588 C CA . VAL A 1 81 ? -1.395 -5.045 -6.040 1.00 86.75 81 VAL A CA 1
ATOM 589 C C . VAL A 1 81 ? -1.326 -5.063 -4.517 1.00 86.75 81 VAL A C 1
ATOM 591 O O . VAL A 1 81 ? -2.335 -5.351 -3.888 1.00 86.75 81 VAL A O 1
ATOM 594 N N . ALA A 1 82 ? -0.188 -4.723 -3.904 1.00 83.00 82 ALA A N 1
ATOM 595 C CA . ALA A 1 82 ? -0.035 -4.753 -2.449 1.00 83.00 82 ALA A CA 1
ATOM 596 C C . ALA A 1 82 ? -0.973 -3.772 -1.735 1.00 83.00 82 ALA A C 1
ATOM 598 O O . ALA A 1 82 ? -1.530 -4.114 -0.696 1.00 83.00 82 ALA A O 1
ATOM 599 N N . THR A 1 83 ? -1.181 -2.573 -2.280 1.00 82.19 83 THR A N 1
ATOM 600 C CA . THR A 1 83 ? -2.117 -1.582 -1.744 1.00 82.19 83 THR A CA 1
ATOM 601 C C . THR A 1 83 ? -3.546 -2.102 -1.816 1.00 82.19 83 THR A C 1
ATOM 603 O O . THR A 1 83 ? -4.226 -2.099 -0.796 1.00 82.19 83 THR A O 1
ATOM 606 N N . VAL A 1 84 ? -3.990 -2.615 -2.968 1.00 83.50 84 VAL A N 1
ATOM 607 C CA . VAL A 1 84 ? -5.332 -3.209 -3.100 1.00 83.50 84 VAL A CA 1
ATOM 608 C C . VAL A 1 84 ? -5.494 -4.397 -2.154 1.00 83.50 84 VAL A C 1
ATOM 610 O O . VAL A 1 84 ? -6.480 -4.465 -1.421 1.00 83.50 84 VAL A O 1
ATOM 613 N N . LEU A 1 85 ? -4.501 -5.291 -2.112 1.00 81.25 85 LEU A N 1
ATOM 614 C CA . LEU A 1 85 ? -4.514 -6.444 -1.222 1.00 81.25 85 LEU A CA 1
ATOM 615 C C . LEU A 1 85 ? -4.613 -5.984 0.231 1.00 81.25 85 LEU A C 1
ATOM 617 O O . LEU A 1 85 ? -5.457 -6.479 0.950 1.00 81.25 85 LEU A O 1
ATOM 621 N N . THR A 1 86 ? -3.830 -4.996 0.661 1.00 76.62 86 THR A N 1
ATOM 622 C CA . THR A 1 86 ? -3.837 -4.511 2.050 1.00 76.62 86 THR A CA 1
ATOM 623 C C . THR A 1 86 ? -5.165 -3.843 2.395 1.00 76.62 86 THR A C 1
ATOM 625 O O . THR A 1 86 ? -5.723 -4.103 3.454 1.00 76.62 86 THR A O 1
ATOM 628 N N . LEU A 1 87 ? -5.709 -3.017 1.499 1.00 73.31 87 LEU A N 1
ATOM 629 C CA . LEU A 1 87 ? -6.960 -2.297 1.730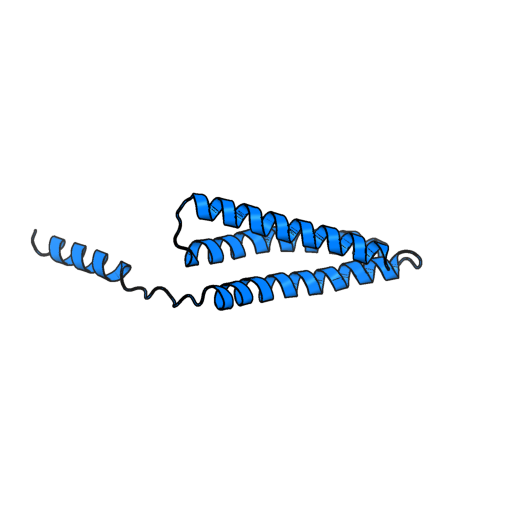 1.00 73.31 87 LEU A CA 1
ATOM 630 C C . LEU A 1 87 ? -8.191 -3.201 1.764 1.00 73.31 87 LEU A C 1
ATOM 632 O O . LEU A 1 87 ? -9.141 -2.867 2.458 1.00 73.31 87 LEU A O 1
ATOM 636 N N . ILE A 1 88 ? -8.184 -4.325 1.043 1.00 75.56 88 ILE A N 1
ATOM 637 C CA . ILE A 1 88 ? -9.297 -5.288 1.031 1.00 75.56 88 ILE A CA 1
ATOM 638 C C . ILE A 1 88 ? -9.088 -6.384 2.080 1.00 75.56 88 ILE A C 1
ATOM 640 O O . ILE A 1 88 ? -10.000 -6.712 2.837 1.00 75.56 88 ILE A O 1
ATOM 644 N N . PHE A 1 89 ? -7.885 -6.951 2.144 1.00 76.69 89 PHE A N 1
ATOM 645 C CA . PHE A 1 89 ? -7.561 -8.065 3.030 1.00 76.69 89 PHE A CA 1
ATOM 646 C C . PHE A 1 89 ? -7.612 -7.647 4.491 1.00 76.69 89 PHE A C 1
ATOM 648 O O . PHE A 1 89 ? -8.064 -8.424 5.319 1.00 76.69 89 PHE A O 1
ATOM 655 N N . LEU A 1 90 ? -7.191 -6.427 4.825 1.00 70.25 90 LEU A N 1
ATOM 656 C CA . LEU A 1 90 ? -7.171 -5.981 6.210 1.00 70.25 90 LEU A CA 1
ATOM 657 C C . LEU A 1 90 ? -8.569 -5.842 6.845 1.00 70.25 90 LEU A C 1
ATOM 659 O O . LEU A 1 90 ? -8.770 -6.432 7.908 1.00 70.25 90 LEU A O 1
ATOM 663 N N . PRO A 1 91 ? -9.549 -5.135 6.244 1.00 66.25 91 PRO A N 1
ATOM 664 C CA . PRO A 1 91 ? -10.903 -5.093 6.791 1.00 66.25 91 PRO A CA 1
ATOM 665 C C . PRO A 1 91 ? -11.566 -6.474 6.771 1.00 66.25 91 PRO A C 1
ATOM 667 O O . PRO A 1 91 ? -12.208 -6.846 7.749 1.00 66.25 91 PRO A O 1
ATOM 670 N N . ALA A 1 92 ? -11.357 -7.275 5.720 1.00 70.12 92 ALA A N 1
ATOM 671 C CA . ALA A 1 92 ? -11.916 -8.625 5.637 1.00 70.12 92 ALA A CA 1
ATOM 672 C C . ALA A 1 92 ? -11.345 -9.572 6.710 1.00 70.12 92 ALA A C 1
ATOM 674 O O . ALA A 1 92 ? -12.104 -10.286 7.363 1.00 70.12 92 ALA A O 1
ATOM 675 N N . LEU A 1 93 ? -10.025 -9.555 6.930 1.00 66.88 93 LEU A N 1
ATOM 676 C CA . LEU A 1 93 ? -9.356 -10.342 7.968 1.00 66.88 93 LEU A CA 1
ATOM 677 C C . LEU A 1 93 ? -9.832 -9.918 9.354 1.00 66.88 93 LEU A C 1
ATOM 679 O O . LEU A 1 93 ? -10.069 -10.776 10.197 1.00 66.88 93 LEU A O 1
ATOM 683 N N . TYR A 1 94 ? -10.001 -8.616 9.589 1.00 62.47 94 TYR A N 1
ATOM 684 C CA . TYR A 1 94 ? -10.470 -8.138 10.881 1.00 62.47 94 TYR A CA 1
ATOM 685 C C . TYR A 1 94 ? -11.913 -8.571 11.172 1.00 62.47 94 TYR A C 1
ATOM 687 O O . TYR A 1 94 ? -12.173 -9.148 12.227 1.00 62.47 94 TYR A O 1
ATOM 695 N N . VAL A 1 95 ? -12.834 -8.386 10.216 1.00 63.94 95 VAL A N 1
ATOM 696 C CA . VAL A 1 95 ? -14.233 -8.841 10.331 1.00 63.94 95 VAL A CA 1
ATOM 697 C C . VAL A 1 95 ? -14.301 -10.357 10.551 1.00 63.94 95 VAL A C 1
ATOM 699 O O . VAL A 1 95 ? -15.048 -10.828 11.411 1.00 63.94 95 VAL A O 1
ATOM 702 N N . ALA A 1 96 ? -13.483 -11.127 9.827 1.00 67.06 96 ALA A N 1
ATOM 703 C CA . ALA A 1 96 ? -13.428 -12.580 9.957 1.00 67.06 96 ALA A CA 1
ATOM 704 C C . ALA A 1 96 ? -12.836 -13.046 11.300 1.00 67.06 96 ALA A C 1
ATOM 706 O O . ALA A 1 96 ? -13.351 -13.992 11.895 1.00 67.06 96 ALA A O 1
ATOM 707 N N . TRP A 1 97 ? -11.774 -12.395 11.785 1.00 61.72 97 TRP A N 1
ATOM 708 C CA . TRP A 1 97 ? -11.082 -12.775 13.021 1.00 61.72 97 TRP A CA 1
ATOM 709 C C . TRP A 1 97 ? -11.905 -12.457 14.263 1.00 61.72 97 TRP A C 1
ATOM 711 O O . TRP A 1 97 ? -11.934 -13.238 15.212 1.00 61.72 97 TRP A O 1
ATOM 721 N N . PHE A 1 98 ? -12.584 -11.314 14.262 1.00 58.34 98 PHE A N 1
ATOM 722 C CA . PHE A 1 98 ? -13.293 -10.845 15.439 1.00 58.34 98 PHE A CA 1
ATOM 723 C C . PHE A 1 98 ? -14.792 -11.193 15.454 1.00 58.34 98 PHE A C 1
ATOM 725 O O . PHE A 1 98 ? -15.430 -10.953 16.476 1.00 58.34 98 PHE A O 1
ATOM 732 N N . ARG A 1 99 ? -15.362 -11.779 14.380 1.00 52.03 99 ARG A N 1
ATOM 733 C CA . ARG A 1 99 ? -16.776 -12.232 14.320 1.00 52.03 99 ARG A CA 1
ATOM 734 C C . ARG A 1 99 ? -17.757 -11.210 14.925 1.00 52.03 99 ARG A C 1
ATOM 736 O O . ARG A 1 99 ? -18.665 -11.559 15.678 1.00 52.03 99 ARG A O 1
ATOM 743 N N . ILE A 1 100 ? -17.531 -9.930 14.648 1.00 47.47 100 ILE A N 1
ATOM 744 C CA . ILE A 1 100 ? -18.241 -8.854 15.338 1.00 47.47 100 ILE A CA 1
ATOM 745 C C . ILE A 1 100 ? -19.619 -8.743 14.702 1.00 47.47 100 ILE A C 1
ATOM 747 O O . ILE A 1 100 ? -19.742 -8.489 13.505 1.00 47.47 100 ILE A O 1
ATOM 751 N N . SER A 1 101 ? -20.647 -8.992 15.506 1.00 45.88 101 SER A N 1
ATOM 752 C CA . SER A 1 101 ? -22.018 -8.640 15.153 1.00 45.88 101 SER A CA 1
ATOM 753 C C . SER A 1 101 ? -22.146 -7.120 15.213 1.00 45.88 101 SER A C 1
ATOM 755 O O . SER A 1 101 ? -21.642 -6.508 16.156 1.00 45.88 101 SER A O 1
ATOM 757 N N . GLU A 1 102 ? -22.777 -6.523 14.200 1.00 46.62 102 GLU A N 1
ATOM 758 C CA . GLU A 1 102 ? -23.074 -5.089 14.144 1.00 46.62 102 GLU A CA 1
ATOM 759 C C . GLU A 1 102 ? -23.666 -4.618 15.485 1.00 46.62 102 GLU A C 1
ATOM 761 O O . GLU A 1 102 ? -24.577 -5.274 16.004 1.00 46.62 102 GLU A O 1
ATOM 766 N N . PRO A 1 103 ? -23.193 -3.503 16.073 1.00 42.41 103 PRO A N 1
ATOM 767 C CA . PRO A 1 103 ? -23.892 -2.914 17.195 1.00 42.41 103 PRO A CA 1
ATOM 768 C C . PRO A 1 103 ? -25.241 -2.426 16.671 1.00 42.41 103 PRO A C 1
ATOM 770 O O . PRO A 1 103 ? -25.335 -1.455 15.919 1.00 42.41 103 PRO A O 1
ATOM 773 N N . HIS A 1 104 ? -26.294 -3.149 17.043 1.00 45.00 104 HIS A N 1
ATOM 774 C CA . HIS A 1 104 ? -27.664 -2.700 16.885 1.00 45.00 104 HIS A CA 1
ATOM 775 C C . HIS A 1 104 ? -27.751 -1.289 17.482 1.00 45.00 104 HIS A C 1
ATOM 777 O O . HIS A 1 104 ? -27.385 -1.082 18.637 1.00 45.00 104 HIS A O 1
ATOM 783 N N . GLN A 1 105 ? -28.237 -0.330 16.695 1.00 47.38 105 GLN A N 1
ATOM 784 C CA . GLN A 1 105 ? -28.476 1.085 17.024 1.00 47.38 105 GLN A CA 1
ATOM 785 C C . GLN A 1 105 ? -29.466 1.322 18.199 1.00 47.38 105 GLN A C 1
ATOM 787 O O . GLN A 1 105 ? -30.140 2.348 18.255 1.00 47.38 105 GLN A O 1
ATOM 792 N N . ALA A 1 106 ? -29.601 0.389 19.141 1.00 49.69 106 ALA A N 1
ATOM 793 C CA . ALA A 1 106 ? -30.639 0.385 20.163 1.00 49.69 106 ALA A CA 1
ATOM 794 C C . ALA A 1 106 ? -30.413 1.403 21.298 1.00 49.69 106 ALA A C 1
ATOM 796 O O . ALA A 1 106 ? -31.379 1.782 21.956 1.00 49.69 106 ALA A O 1
ATOM 797 N N . GLU A 1 107 ? -29.191 1.899 21.519 1.00 50.62 107 GLU A N 1
ATOM 798 C CA . GLU A 1 107 ? -28.918 2.767 22.679 1.00 50.62 107 GLU A CA 1
ATOM 799 C C . GLU A 1 107 ? -29.187 4.261 22.421 1.00 50.62 107 GLU A C 1
ATOM 801 O O . GLU A 1 107 ? -29.595 4.970 23.337 1.00 50.62 107 GLU A O 1
ATOM 806 N N . SER A 1 108 ? -29.111 4.746 21.173 1.00 47.94 108 SER A N 1
ATOM 807 C CA . SER A 1 108 ? -29.385 6.168 20.872 1.00 47.94 108 SER A CA 1
ATOM 808 C C . SER A 1 108 ? -30.882 6.531 20.930 1.00 47.94 108 SER A C 1
ATOM 810 O O . SER A 1 108 ? -31.237 7.676 21.220 1.00 47.94 108 SER A O 1
ATOM 812 N N . SER A 1 109 ? -31.781 5.556 20.731 1.00 51.91 109 SER A N 1
ATOM 813 C CA . SER A 1 109 ? -33.235 5.777 20.838 1.00 51.91 109 SER A CA 1
ATOM 814 C C . SER A 1 109 ? -33.750 5.795 22.283 1.00 51.91 109 SER A C 1
ATOM 816 O O . SER A 1 109 ? -34.763 6.440 22.553 1.00 51.91 109 SER A O 1
ATOM 818 N N . ALA A 1 110 ? -33.065 5.137 23.226 1.00 54.66 110 ALA A N 1
ATOM 819 C CA . ALA A 1 110 ? -33.491 5.097 24.627 1.00 54.66 110 ALA A CA 1
ATOM 820 C C . ALA A 1 110 ? -33.267 6.443 25.342 1.00 54.66 110 ALA A C 1
ATOM 822 O O . ALA A 1 110 ? -34.111 6.867 26.131 1.00 54.66 110 ALA A O 1
ATOM 823 N N . GLU A 1 111 ? -32.182 7.152 25.012 1.00 54.59 111 GLU A N 1
ATOM 824 C CA . GLU A 1 111 ? -31.878 8.465 25.593 1.00 54.59 111 GLU A CA 1
ATOM 825 C C . GLU A 1 111 ? -32.841 9.550 25.078 1.00 54.59 111 GLU A C 1
ATOM 827 O O . GLU A 1 111 ? -33.399 10.306 25.871 1.00 54.59 111 GLU A O 1
ATOM 832 N N . HIS A 1 112 ? -33.170 9.542 23.777 1.00 56.75 112 HIS A N 1
ATOM 833 C CA . HIS A 1 112 ? -34.179 10.448 23.205 1.00 56.75 112 HIS A CA 1
ATOM 834 C C . HIS A 1 112 ? -35.602 10.181 23.732 1.00 56.75 112 HIS A C 1
ATOM 836 O O . HIS A 1 112 ? -36.373 11.124 23.921 1.00 56.75 112 HIS A O 1
ATOM 842 N N . ALA A 1 113 ? -35.959 8.922 24.015 1.00 59.81 113 ALA A N 1
ATOM 843 C CA . ALA A 1 113 ? -37.244 8.583 24.629 1.00 59.81 113 ALA A CA 1
ATOM 844 C C . ALA A 1 113 ? -37.318 9.018 26.107 1.00 59.81 113 ALA A C 1
ATOM 846 O O . ALA A 1 113 ? -38.352 9.525 26.546 1.00 59.81 113 ALA A O 1
ATOM 847 N N . ALA A 1 114 ? -36.224 8.881 26.865 1.00 59.03 114 ALA A N 1
ATOM 848 C CA . ALA A 1 114 ? -36.161 9.298 28.267 1.00 59.03 114 ALA A CA 1
ATOM 849 C C . ALA A 1 114 ? -36.245 10.827 28.429 1.00 59.03 114 ALA A C 1
ATOM 851 O O . ALA A 1 114 ? -36.979 11.315 29.291 1.00 59.03 114 ALA A O 1
ATOM 852 N N . THR A 1 115 ? -35.572 11.598 27.565 1.00 62.50 115 THR A N 1
ATOM 853 C CA . THR A 1 115 ? -35.674 13.068 27.567 1.00 62.50 115 THR A CA 1
ATOM 854 C C . THR A 1 115 ? -37.080 13.548 27.182 1.00 62.50 115 THR A C 1
ATOM 856 O O . THR A 1 115 ? -37.579 14.507 27.769 1.00 62.50 115 THR A O 1
ATOM 859 N N . GLY A 1 116 ? -37.763 12.857 26.259 1.00 59.88 116 GLY A N 1
ATOM 860 C CA . GLY A 1 116 ? -39.140 13.181 25.865 1.00 59.88 116 GLY A CA 1
ATOM 861 C C . GLY A 1 116 ? -40.182 12.953 26.968 1.00 59.88 116 GLY A C 1
ATOM 862 O O . GLY A 1 116 ? -41.127 13.728 27.083 1.00 59.88 116 GLY A O 1
ATOM 863 N N . ILE A 1 117 ? -39.997 11.935 27.816 1.00 61.25 117 ILE A N 1
ATOM 864 C CA . ILE A 1 117 ? -40.902 11.650 28.944 1.00 61.25 117 ILE A CA 1
ATOM 865 C C . ILE A 1 117 ? -40.712 12.672 30.077 1.00 61.25 117 ILE A C 1
ATOM 867 O O . ILE A 1 117 ? -41.698 13.122 30.655 1.00 61.25 117 ILE A O 1
ATOM 871 N N . LEU A 1 118 ? -39.474 13.105 30.349 1.00 63.97 118 LEU A N 1
ATOM 872 C CA . LEU A 1 118 ? -39.190 14.138 31.356 1.00 63.97 118 LEU A CA 1
ATOM 873 C C . LEU A 1 118 ? -39.717 15.526 30.953 1.00 63.97 118 LEU A C 1
ATOM 875 O O . LEU A 1 118 ? -40.164 16.277 31.816 1.00 63.97 118 LEU A O 1
ATOM 879 N N . ALA A 1 119 ? -39.729 15.854 29.656 1.00 58.81 119 ALA A N 1
ATOM 880 C CA . ALA A 1 119 ? -40.286 17.111 29.147 1.00 58.81 119 ALA A CA 1
ATOM 881 C C . ALA A 1 119 ? -41.828 17.171 29.178 1.00 58.81 119 ALA A C 1
ATOM 883 O O . ALA A 1 119 ? -42.393 18.256 29.108 1.00 58.81 119 ALA A O 1
ATOM 884 N N . LEU A 1 120 ? -42.511 16.025 29.280 1.00 58.69 120 LEU A N 1
ATOM 885 C CA . LEU A 1 120 ? -43.977 15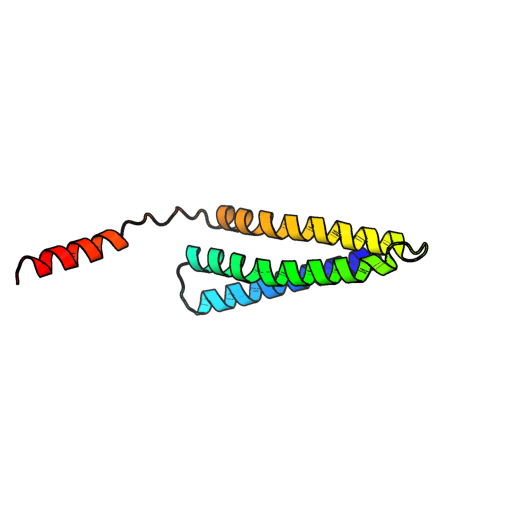.937 29.355 1.00 58.69 120 LEU A CA 1
ATOM 886 C C . LEU A 1 120 ? -44.508 15.967 30.802 1.00 58.69 120 LEU A C 1
ATOM 888 O O . LEU A 1 120 ? -45.719 16.036 31.005 1.00 58.69 120 LEU A O 1
ATOM 892 N N . GLN A 1 121 ? -43.617 15.885 31.798 1.00 58.53 121 GLN A N 1
ATOM 893 C CA . GLN A 1 121 ? -43.937 15.894 33.233 1.00 58.53 121 GLN A CA 1
ATOM 894 C C . GLN A 1 121 ? -43.548 17.204 33.952 1.00 58.53 121 GLN A C 1
ATOM 896 O O . GLN A 1 121 ? -43.645 17.259 35.180 1.00 58.53 121 GLN A O 1
ATOM 901 N N . ALA A 1 122 ? -43.125 18.238 33.215 1.00 51.16 122 ALA A N 1
ATOM 902 C CA . ALA A 1 122 ? -42.787 19.579 33.710 1.00 51.16 122 ALA A CA 1
ATOM 903 C C . ALA A 1 122 ? -43.760 20.627 33.154 1.00 51.16 122 ALA A C 1
ATOM 905 O O . ALA A 1 122 ? -44.089 21.571 33.907 1.00 51.16 122 ALA A O 1
#

Sequence (122 aa):
AILGVLALTGMIARNSVILIDQIETERRTGAHPWDAVVTAALHRTRPILLTAAAATLGMVPIAPTVFWGPMAFAIIGGLAVATVLTLIFLPALYVAWFRISEPHQAESSAEHAATGILALQA